Protein AF-A0A812YR64-F1 (afdb_monomer_lite)

Secondary structure (DSSP, 8-state):
--SS----HHHHHHHHHHHHHHHHHHHHHHHHHHHHHHHHHHHTS----TTS-GGGS--HHHHHHHHHHHHHHHHHHHHHHHHHHHHHHHHSPPSS-HHHHHHHHHHHHHHHHHHHHHHHHHHHHHHHHHHHHHHHHHHS------TT--------------PPPS---

Foldseek 3Di:
DPPPDPDDPVRVVVVVVVVVVVVVVVVVVVVVVVVVVVVVVVVPDDPDDPPDDPVPDPPVVVVVVVVVVVVVVVVVVVVVVVVVVVVCVVPDDPPDDPVRVVVVVVVVVVVVVVVVVVVVVVVVVVVVVVVVVVVVCVVPVPPPVDPPDDPPPPPPDDPPPPDDDPDDD

pLDDT: mean 82.26, std 15.68, range [46.53, 97.62]

Radius of gyration: 43.16 Å; chains: 1; bounding box: 74×70×120 Å

Structure (mmCIF, N/CA/C/O backbone):
data_AF-A0A812YR64-F1
#
_entry.id   AF-A0A812YR64-F1
#
loop_
_atom_site.group_PDB
_atom_site.id
_atom_site.type_symbol
_atom_site.label_atom_id
_atom_site.label_alt_id
_atom_site.label_comp_id
_atom_site.label_asym_id
_atom_site.label_entity_id
_atom_site.label_seq_id
_atom_site.pdbx_PDB_ins_code
_atom_site.Cartn_x
_atom_site.Cartn_y
_atom_site.Cartn_z
_atom_site.occupancy
_atom_site.B_iso_or_equiv
_atom_site.auth_seq_id
_atom_site.auth_comp_id
_atom_site.auth_asym_id
_atom_site.auth_atom_id
_atom_site.pdbx_PDB_model_num
ATOM 1 N N . VAL A 1 1 ? -0.004 36.787 20.130 1.00 47.69 1 VAL A N 1
ATOM 2 C CA . VAL A 1 1 ? 1.014 35.822 20.637 1.00 47.69 1 VAL A CA 1
ATOM 3 C C . VAL A 1 1 ? 1.458 34.806 19.556 1.00 47.69 1 VAL A C 1
ATOM 5 O O . VAL A 1 1 ? 1.882 33.709 19.869 1.00 47.69 1 VAL A O 1
ATOM 8 N N . LYS A 1 2 ? 1.458 35.155 18.257 1.00 50.97 2 LYS A N 1
ATOM 9 C CA . LYS A 1 2 ? 1.767 34.216 17.147 1.00 50.97 2 LYS A CA 1
ATOM 10 C C . LYS A 1 2 ? 3.161 34.406 16.510 1.00 50.97 2 LYS A C 1
ATOM 12 O O . LYS A 1 2 ? 3.338 34.104 15.342 1.00 50.97 2 LYS A O 1
ATOM 17 N N . ALA A 1 3 ? 4.142 34.931 17.245 1.00 58.34 3 ALA A N 1
ATOM 18 C CA . ALA A 1 3 ? 5.446 35.308 16.670 1.00 58.34 3 ALA A CA 1
ATOM 19 C C . ALA A 1 3 ? 6.667 34.656 17.353 1.00 58.34 3 ALA A C 1
ATOM 21 O O . ALA A 1 3 ? 7.788 35.103 17.147 1.00 58.34 3 ALA A O 1
ATOM 22 N N . ARG A 1 4 ? 6.475 33.630 18.200 1.00 59.09 4 ARG A N 1
ATOM 23 C CA . ARG A 1 4 ? 7.574 32.990 18.961 1.00 59.09 4 ARG A CA 1
ATOM 24 C C . ARG A 1 4 ? 7.611 31.458 18.903 1.00 59.09 4 ARG A C 1
ATOM 26 O O . ARG A 1 4 ? 8.452 30.859 19.561 1.00 59.09 4 ARG A O 1
ATOM 33 N N . ALA A 1 5 ? 6.724 30.819 18.144 1.00 69.56 5 ALA A N 1
ATOM 34 C CA . ALA A 1 5 ? 6.777 29.376 17.937 1.00 69.56 5 ALA A CA 1
ATOM 35 C C . ALA A 1 5 ? 7.485 29.116 16.603 1.00 69.56 5 ALA A C 1
ATOM 37 O O . ALA A 1 5 ? 7.005 29.561 15.564 1.00 69.56 5 ALA A O 1
ATOM 38 N N . GLY A 1 6 ? 8.655 28.474 16.648 1.00 75.81 6 GLY A N 1
ATOM 39 C CA . GLY A 1 6 ? 9.365 28.020 15.450 1.00 75.81 6 GLY A CA 1
ATOM 40 C C . GLY A 1 6 ? 8.561 26.981 14.651 1.00 75.81 6 GLY A C 1
ATOM 41 O O . GLY A 1 6 ? 7.447 26.632 15.049 1.00 75.81 6 GLY A O 1
ATOM 42 N N . PRO A 1 7 ? 9.117 26.463 13.543 1.00 83.94 7 PRO A N 1
ATOM 43 C CA . PRO A 1 7 ? 8.394 25.559 12.655 1.00 83.94 7 PRO A CA 1
ATOM 44 C C . PRO A 1 7 ? 7.895 24.328 13.408 1.00 83.94 7 PRO A C 1
ATOM 46 O O . PRO A 1 7 ? 8.623 23.762 14.235 1.00 83.94 7 PRO A O 1
ATOM 49 N N . SER A 1 8 ? 6.662 23.913 13.124 1.00 87.88 8 SER A N 1
ATOM 50 C CA . SER A 1 8 ? 6.050 22.739 13.751 1.00 87.88 8 SER A CA 1
ATOM 51 C C . SER A 1 8 ? 6.817 21.457 13.396 1.00 87.88 8 SER A C 1
ATOM 53 O O . SER A 1 8 ? 7.603 21.421 12.448 1.00 87.88 8 SER A O 1
ATOM 55 N N . PHE A 1 9 ? 6.624 20.378 14.163 1.00 87.38 9 PHE A N 1
ATOM 56 C CA . PHE A 1 9 ? 7.256 19.089 13.847 1.00 87.38 9 PHE A CA 1
ATOM 57 C C . PHE A 1 9 ? 6.935 18.645 12.414 1.00 87.38 9 PHE A C 1
ATOM 59 O O . PHE A 1 9 ? 7.845 18.264 11.681 1.00 87.38 9 PHE A O 1
ATOM 66 N N . GLN A 1 10 ? 5.674 18.792 12.004 1.00 90.38 10 GLN A N 1
ATOM 67 C CA . GLN A 1 10 ? 5.225 18.431 10.665 1.00 90.38 10 GLN A CA 1
ATOM 68 C C . GLN A 1 10 ? 5.924 19.264 9.586 1.00 90.38 10 GLN A C 1
ATOM 70 O O . GLN A 1 10 ? 6.452 18.707 8.632 1.00 90.38 10 GLN A O 1
ATOM 75 N N . GLU A 1 11 ? 6.042 20.580 9.782 1.00 89.06 11 GLU A N 1
ATOM 76 C CA . GLU A 1 11 ? 6.743 21.464 8.841 1.00 89.06 11 GLU A CA 1
ATOM 77 C C . GLU A 1 11 ? 8.230 21.110 8.699 1.00 89.06 11 GLU A C 1
ATOM 79 O O . GLU A 1 11 ? 8.785 21.179 7.601 1.00 89.06 11 GLU A O 1
ATOM 84 N N . ARG A 1 12 ? 8.886 20.693 9.791 1.00 89.50 12 ARG A N 1
ATOM 85 C CA . ARG A 1 12 ? 10.284 20.236 9.746 1.00 89.50 12 ARG A CA 1
ATOM 86 C C . ARG A 1 12 ? 10.427 18.911 9.002 1.00 89.50 12 ARG A C 1
ATOM 88 O O . ARG A 1 12 ? 11.375 18.755 8.234 1.00 89.50 12 ARG A O 1
ATOM 95 N N . VAL A 1 13 ? 9.496 17.980 9.209 1.00 93.31 13 VAL A N 1
ATOM 96 C CA . VAL A 1 13 ? 9.459 16.702 8.484 1.00 93.31 13 VAL A CA 1
ATOM 97 C C . VAL A 1 13 ? 9.221 16.945 6.995 1.00 93.31 13 VAL A C 1
ATOM 99 O O . VAL A 1 13 ? 9.979 16.438 6.173 1.00 93.31 13 VAL A O 1
ATOM 102 N N . ASP A 1 14 ? 8.256 17.788 6.635 1.00 93.06 14 ASP A N 1
ATOM 103 C CA . ASP A 1 14 ? 7.943 18.102 5.239 1.00 93.06 14 ASP A CA 1
ATOM 104 C C . ASP A 1 14 ? 9.113 18.798 4.532 1.00 93.06 14 ASP A C 1
ATOM 106 O O . ASP A 1 14 ? 9.425 18.490 3.379 1.00 93.06 14 ASP A O 1
ATOM 110 N N . ALA A 1 15 ? 9.806 19.712 5.217 1.00 91.88 15 ALA A N 1
ATOM 111 C CA . ALA A 1 15 ? 11.013 20.347 4.692 1.00 91.88 15 ALA A CA 1
ATOM 112 C C . ALA A 1 15 ? 12.150 19.331 4.475 1.00 91.88 15 ALA A C 1
ATOM 114 O O . ALA A 1 15 ? 12.813 19.361 3.433 1.00 91.88 15 ALA A O 1
ATOM 115 N N . ALA A 1 16 ? 12.349 18.402 5.415 1.00 91.19 16 ALA A N 1
ATOM 116 C CA . ALA A 1 16 ? 13.342 17.338 5.285 1.00 91.19 16 ALA A CA 1
ATOM 117 C C . ALA A 1 16 ? 13.011 16.386 4.122 1.00 91.19 16 ALA A C 1
ATOM 119 O O . ALA A 1 16 ? 13.885 16.094 3.303 1.00 91.19 16 ALA A O 1
ATOM 120 N N . LEU A 1 17 ? 11.748 15.969 3.992 1.00 94.56 17 LEU A N 1
ATOM 121 C CA . LEU A 1 17 ? 11.274 15.123 2.894 1.00 94.56 17 LEU A CA 1
ATOM 122 C C . LEU A 1 17 ? 11.457 15.803 1.537 1.00 94.56 17 LEU A C 1
ATOM 124 O O . LEU A 1 17 ? 11.963 15.179 0.608 1.00 94.56 17 LEU A O 1
ATOM 128 N N . LYS A 1 18 ? 11.135 17.097 1.419 1.00 93.88 18 LYS A N 1
ATOM 129 C CA . LYS A 1 18 ? 11.393 17.870 0.192 1.00 93.88 18 LYS A CA 1
ATOM 130 C C . LYS A 1 18 ? 12.876 17.879 -0.174 1.00 93.88 18 LYS A C 1
ATOM 132 O O . LYS A 1 18 ? 13.214 17.681 -1.339 1.00 93.88 18 LYS A O 1
ATOM 137 N N . GLY A 1 19 ? 13.760 18.058 0.809 1.00 92.94 19 GLY A N 1
ATOM 138 C CA . GLY A 1 19 ? 15.207 18.014 0.595 1.00 92.94 19 GLY A CA 1
ATOM 139 C C . GLY A 1 19 ? 15.706 16.641 0.130 1.00 92.94 19 GLY A C 1
ATOM 140 O O . GLY A 1 19 ? 16.530 16.562 -0.780 1.00 92.94 19 GLY A O 1
ATOM 141 N N . ILE A 1 20 ? 15.191 15.558 0.715 1.00 93.75 20 ILE A N 1
ATOM 142 C CA . ILE A 1 20 ? 15.529 14.181 0.320 1.00 93.75 20 ILE A CA 1
ATOM 143 C C . ILE A 1 20 ? 15.006 13.881 -1.089 1.00 93.75 20 ILE A C 1
ATOM 145 O O . ILE A 1 20 ? 15.753 13.372 -1.925 1.00 93.75 20 ILE A O 1
ATOM 149 N N . ASN A 1 21 ? 13.763 14.256 -1.389 1.00 94.44 21 ASN A N 1
ATOM 150 C CA . ASN A 1 21 ? 13.155 14.061 -2.706 1.00 94.44 21 ASN A CA 1
ATOM 151 C C . ASN A 1 21 ? 13.909 14.836 -3.798 1.00 94.44 21 ASN A C 1
ATOM 153 O O . ASN A 1 21 ? 14.165 14.311 -4.875 1.00 94.44 21 ASN A O 1
ATOM 157 N N . ALA A 1 22 ? 14.345 16.065 -3.515 1.00 95.12 22 ALA A N 1
ATOM 158 C CA . ALA A 1 22 ? 15.146 16.837 -4.463 1.00 95.12 22 ALA A CA 1
ATOM 159 C C . ALA A 1 22 ? 16.505 16.173 -4.749 1.00 95.12 22 ALA A C 1
ATOM 161 O O . ALA A 1 22 ? 16.910 16.062 -5.907 1.00 95.12 22 ALA A O 1
ATOM 162 N N . LYS A 1 23 ? 17.196 15.687 -3.707 1.00 95.00 23 LYS A N 1
ATOM 163 C CA . LYS A 1 23 ? 18.484 14.988 -3.852 1.00 95.00 23 LYS A CA 1
ATOM 164 C C . LYS A 1 23 ? 18.345 13.673 -4.616 1.00 95.00 23 LYS A C 1
ATOM 166 O O . LYS A 1 23 ? 19.164 13.385 -5.483 1.00 95.00 23 LYS A O 1
ATOM 171 N N . THR A 1 24 ? 17.311 12.893 -4.310 1.00 94.69 24 THR A N 1
ATOM 172 C CA . THR A 1 24 ? 17.039 11.622 -4.997 1.00 94.69 24 THR A CA 1
ATOM 173 C C . THR A 1 24 ? 16.706 11.852 -6.466 1.00 94.69 24 THR A C 1
ATOM 175 O O . THR A 1 24 ? 17.325 11.222 -7.316 1.00 94.69 24 THR A O 1
ATOM 178 N N . HIS A 1 25 ? 15.851 12.823 -6.796 1.00 95.50 25 HIS A N 1
ATOM 179 C CA . HIS A 1 25 ? 15.563 13.167 -8.191 1.00 95.50 25 HIS A CA 1
ATOM 180 C C . HIS A 1 25 ? 16.790 13.660 -8.966 1.00 95.50 25 HIS A C 1
ATOM 182 O O . HIS A 1 25 ? 16.974 13.281 -10.124 1.00 95.50 25 HIS A O 1
ATOM 188 N N . ALA A 1 26 ? 17.643 14.483 -8.348 1.00 94.94 26 ALA A N 1
ATOM 189 C CA . ALA A 1 26 ? 18.886 14.924 -8.977 1.00 94.94 26 ALA A CA 1
ATOM 190 C C . ALA A 1 26 ? 19.790 13.724 -9.306 1.00 94.94 26 ALA A C 1
ATOM 192 O O . ALA A 1 26 ? 20.204 13.564 -10.456 1.00 94.94 26 ALA A O 1
ATOM 193 N N . LEU A 1 27 ? 19.993 12.829 -8.336 1.00 96.06 27 LEU A N 1
ATOM 194 C CA . LEU A 1 27 ? 20.799 11.618 -8.494 1.00 96.06 27 LEU A CA 1
ATOM 195 C C . LEU A 1 27 ? 20.216 10.664 -9.548 1.00 96.06 27 LEU A C 1
ATOM 197 O O . LEU A 1 27 ? 20.948 10.174 -10.407 1.00 96.06 27 LEU A O 1
ATOM 201 N N . GLU A 1 28 ? 18.900 10.447 -9.555 1.00 95.12 28 GLU A N 1
ATOM 202 C CA . GLU A 1 28 ? 18.228 9.661 -10.596 1.00 95.12 28 GLU A CA 1
ATOM 203 C C . GLU A 1 28 ? 18.458 10.256 -11.991 1.00 95.12 28 GLU A C 1
ATOM 205 O O . GLU A 1 28 ? 18.680 9.522 -12.956 1.00 95.12 28 GLU A O 1
ATOM 210 N N . SER A 1 29 ? 18.420 11.586 -12.118 1.00 95.81 29 SER A N 1
ATOM 211 C CA . SER A 1 29 ? 18.640 12.260 -13.399 1.00 95.81 29 SER A CA 1
ATOM 212 C C . SER A 1 29 ? 20.071 12.074 -13.914 1.00 95.81 29 SER A C 1
ATOM 214 O O . SER A 1 29 ? 20.271 11.828 -15.106 1.00 95.81 29 SER A O 1
ATOM 216 N N . GLU A 1 30 ? 21.064 12.123 -13.024 1.00 95.88 30 GLU A N 1
ATOM 217 C CA . GLU A 1 30 ? 22.471 11.883 -13.352 1.00 95.88 30 GLU A CA 1
ATOM 218 C C . GLU A 1 30 ? 22.703 10.428 -13.757 1.00 95.88 30 GLU A C 1
ATOM 220 O O . GLU A 1 30 ? 23.311 10.162 -14.796 1.00 95.88 30 GLU A O 1
ATOM 225 N N . GLN A 1 31 ? 22.142 9.482 -13.000 1.00 95.62 31 GLN A N 1
ATOM 226 C CA . GLN A 1 31 ? 22.212 8.059 -13.326 1.00 95.62 31 GLN A CA 1
ATOM 227 C C . GLN A 1 31 ? 21.567 7.756 -14.680 1.00 95.62 31 GLN A C 1
ATOM 229 O O . GLN A 1 31 ? 22.137 7.015 -15.481 1.00 95.62 31 GLN A O 1
ATOM 234 N N . ARG A 1 32 ? 20.416 8.367 -14.989 1.00 95.56 32 ARG A N 1
ATOM 235 C CA . ARG A 1 32 ? 19.771 8.223 -16.303 1.00 95.56 32 ARG A CA 1
ATOM 236 C C . ARG A 1 32 ? 20.656 8.735 -17.435 1.00 95.56 32 ARG A C 1
ATOM 238 O O . ARG A 1 32 ? 20.783 8.043 -18.443 1.00 95.56 32 ARG A O 1
ATOM 245 N N . LYS A 1 33 ? 21.295 9.897 -17.270 1.00 96.25 33 LYS A N 1
ATOM 246 C CA . LYS A 1 33 ? 22.239 10.439 -18.264 1.00 96.25 33 LYS A CA 1
ATOM 247 C C . LYS A 1 33 ? 23.445 9.517 -18.454 1.00 96.25 33 LYS A C 1
ATOM 249 O O . LYS A 1 33 ? 23.815 9.229 -19.590 1.00 96.25 33 LYS A O 1
ATOM 254 N N . ALA A 1 34 ? 24.021 9.005 -17.365 1.00 95.31 34 ALA A N 1
ATOM 255 C CA . ALA A 1 34 ? 25.143 8.068 -17.422 1.00 95.31 34 ALA A CA 1
ATOM 256 C C . ALA A 1 34 ? 24.768 6.762 -18.146 1.00 95.31 34 ALA A C 1
ATOM 258 O O . ALA A 1 34 ? 25.523 6.281 -18.992 1.00 95.31 34 ALA A O 1
ATOM 259 N N . LEU A 1 35 ? 23.576 6.221 -17.870 1.00 93.44 35 LEU A N 1
ATOM 260 C CA . LEU A 1 35 ? 23.046 5.044 -18.561 1.00 93.44 35 LEU A CA 1
ATOM 261 C C . LEU A 1 35 ? 22.820 5.311 -20.052 1.00 93.44 35 LEU A C 1
ATOM 263 O O . LEU A 1 35 ? 23.209 4.486 -20.877 1.00 93.44 35 LEU A O 1
ATOM 267 N N . GLN A 1 36 ? 22.243 6.459 -20.416 1.00 94.12 36 GLN A N 1
ATOM 268 C CA . GLN A 1 36 ? 22.054 6.841 -21.820 1.00 94.12 36 GLN A CA 1
ATOM 269 C C . GLN A 1 36 ? 23.390 6.934 -22.562 1.00 94.12 36 GLN A C 1
ATOM 271 O O . GLN A 1 36 ? 23.553 6.292 -23.599 1.00 94.12 36 GLN A O 1
ATOM 276 N N . ALA A 1 37 ? 24.376 7.626 -21.987 1.00 92.94 37 ALA A N 1
ATOM 277 C CA . ALA A 1 37 ? 25.709 7.740 -22.572 1.00 92.94 37 ALA A CA 1
ATOM 278 C C . ALA A 1 37 ? 26.394 6.369 -22.736 1.00 92.94 37 ALA A C 1
ATOM 280 O O . ALA A 1 37 ? 27.027 6.098 -23.759 1.00 92.94 37 ALA A O 1
ATOM 281 N N . ALA A 1 38 ? 26.242 5.467 -21.759 1.00 91.25 38 ALA A N 1
ATOM 282 C CA . ALA A 1 38 ? 26.763 4.104 -21.852 1.00 91.25 38 ALA A CA 1
ATOM 283 C C . ALA A 1 38 ? 26.078 3.292 -22.966 1.00 91.25 38 ALA A C 1
ATOM 285 O O . ALA A 1 38 ? 26.752 2.563 -23.699 1.00 91.25 38 ALA A O 1
ATOM 286 N N . VAL A 1 39 ? 24.760 3.440 -23.133 1.00 88.81 39 VAL A N 1
ATOM 287 C CA . VAL A 1 39 ? 23.996 2.793 -24.211 1.00 88.81 39 VAL A CA 1
ATOM 288 C C . VAL A 1 39 ? 24.426 3.316 -25.579 1.00 88.81 39 VAL A C 1
ATOM 290 O O . VAL A 1 39 ? 24.664 2.516 -26.482 1.00 88.81 39 VAL A O 1
ATOM 293 N N . GLU A 1 40 ? 24.571 4.630 -25.746 1.00 90.12 40 GLU A N 1
ATOM 294 C CA . GLU A 1 40 ? 25.025 5.247 -26.998 1.00 90.12 40 GLU A CA 1
ATOM 295 C C . GLU A 1 40 ? 26.442 4.803 -27.367 1.00 90.12 40 GLU A C 1
ATOM 297 O O . GLU A 1 40 ? 26.681 4.358 -28.492 1.00 90.12 40 GLU A O 1
ATOM 302 N N . LYS A 1 41 ? 27.362 4.811 -26.394 1.00 90.25 41 LYS A N 1
ATOM 303 C CA . LYS A 1 41 ? 28.727 4.295 -26.564 1.00 90.25 41 LYS A CA 1
ATOM 304 C C . LYS A 1 41 ? 28.749 2.800 -26.888 1.00 90.25 41 LYS A C 1
ATOM 306 O O . LYS A 1 41 ? 29.619 2.341 -27.619 1.00 90.25 41 LYS A O 1
ATOM 311 N N . GLY A 1 42 ? 27.818 2.021 -26.339 1.00 84.81 42 GLY A N 1
ATOM 312 C CA . GLY A 1 42 ? 27.654 0.609 -26.677 1.00 84.81 42 GLY A CA 1
ATOM 313 C C . GLY A 1 42 ? 27.155 0.405 -28.109 1.00 84.81 42 GLY A C 1
ATOM 314 O O . GLY A 1 42 ? 27.664 -0.463 -28.811 1.00 84.81 42 GLY A O 1
ATOM 315 N N . ARG A 1 43 ? 26.199 1.228 -28.556 1.00 81.44 43 ARG A N 1
ATOM 316 C CA . ARG A 1 43 ? 25.603 1.167 -29.902 1.00 81.44 43 ARG A CA 1
ATOM 317 C C . ARG A 1 43 ? 26.553 1.599 -31.013 1.00 81.44 43 ARG A C 1
ATOM 319 O O . ARG A 1 43 ? 26.433 1.090 -32.120 1.00 81.44 43 ARG A O 1
ATOM 326 N N . SER A 1 44 ? 27.475 2.521 -30.740 1.00 81.69 44 SER A N 1
ATOM 327 C CA . SER A 1 44 ? 28.459 2.970 -31.733 1.00 81.69 44 SER A CA 1
ATOM 328 C C . SER A 1 44 ? 29.562 1.942 -32.007 1.00 81.69 44 SER A C 1
ATOM 330 O O . SER A 1 44 ? 30.287 2.070 -32.993 1.00 81.69 44 SER A O 1
ATOM 332 N N . ARG A 1 45 ? 29.702 0.908 -31.165 1.00 79.50 45 ARG A N 1
ATOM 333 C CA . ARG A 1 45 ? 30.682 -0.161 -31.379 1.00 79.50 45 ARG A CA 1
ATOM 334 C C . ARG A 1 45 ? 30.155 -1.156 -32.416 1.00 79.50 45 ARG A C 1
ATOM 336 O O . ARG A 1 45 ? 29.031 -1.637 -32.267 1.00 79.50 45 ARG A O 1
ATOM 343 N N . PRO A 1 46 ? 30.962 -1.535 -33.422 1.00 72.06 46 PRO A N 1
ATOM 344 C CA . PRO A 1 46 ? 30.569 -2.575 -34.362 1.00 72.06 46 PRO A CA 1
ATOM 345 C C . PRO A 1 46 ? 30.365 -3.895 -33.608 1.00 72.06 46 PRO A C 1
ATOM 347 O O . PRO A 1 46 ? 31.260 -4.376 -32.913 1.00 72.06 46 PRO A O 1
ATOM 350 N N . THR A 1 47 ? 29.174 -4.479 -33.733 1.00 66.88 47 THR A N 1
ATOM 351 C CA . THR A 1 47 ? 28.796 -5.751 -33.093 1.00 66.88 47 THR A CA 1
ATOM 352 C C . THR A 1 47 ? 29.172 -6.982 -33.923 1.00 66.88 47 THR A C 1
ATOM 354 O O . THR A 1 47 ? 28.956 -8.112 -33.481 1.00 66.88 47 THR A O 1
ATOM 357 N N . SER A 1 48 ? 29.751 -6.791 -35.112 1.00 65.44 48 SER A N 1
ATOM 358 C CA . SER A 1 48 ? 30.237 -7.864 -35.980 1.00 65.44 48 SER A CA 1
ATOM 359 C C . SER A 1 48 ? 31.647 -8.305 -35.580 1.00 65.44 48 SER A C 1
ATOM 361 O O . SER A 1 48 ? 32.585 -7.508 -35.608 1.00 65.44 48 SER A O 1
ATOM 363 N N . ALA A 1 49 ? 31.819 -9.588 -35.260 1.00 63.88 49 ALA A N 1
ATOM 364 C CA . ALA A 1 49 ? 33.143 -10.185 -35.117 1.00 63.88 49 ALA A CA 1
ATOM 365 C C . ALA A 1 49 ? 33.785 -10.369 -36.512 1.00 63.88 49 ALA A C 1
ATOM 367 O O . ALA A 1 49 ? 33.126 -10.955 -37.373 1.00 63.88 49 ALA A O 1
ATOM 368 N N . PRO A 1 50 ? 35.055 -9.973 -36.738 1.00 68.31 50 PRO A N 1
ATOM 369 C CA . PRO A 1 50 ? 35.713 -10.072 -38.052 1.00 68.31 50 PRO A CA 1
ATOM 370 C C . PRO A 1 50 ? 35.765 -11.495 -38.632 1.00 68.31 50 PRO A C 1
ATOM 372 O O . PRO A 1 50 ? 35.919 -11.679 -39.832 1.00 68.31 50 PRO A O 1
ATOM 375 N N . VAL A 1 51 ? 35.651 -12.507 -37.768 1.00 66.19 51 VAL A N 1
ATOM 376 C CA . VAL A 1 51 ? 35.854 -13.927 -38.089 1.00 66.19 51 VAL A CA 1
ATOM 377 C C . VAL A 1 51 ? 34.561 -14.629 -38.539 1.00 66.19 51 VAL A C 1
ATOM 379 O O . VAL A 1 51 ? 34.623 -15.701 -39.137 1.00 66.19 51 VAL A O 1
ATOM 382 N N . ARG A 1 52 ? 33.369 -14.063 -38.281 1.00 65.00 52 ARG A N 1
ATOM 383 C CA . ARG A 1 52 ? 32.094 -14.700 -38.661 1.00 65.00 52 ARG A CA 1
ATOM 384 C C . ARG A 1 52 ? 31.516 -14.083 -39.938 1.00 65.00 52 ARG A C 1
ATOM 386 O O . ARG A 1 52 ? 31.282 -12.878 -39.963 1.00 65.00 52 ARG A O 1
ATOM 393 N N . PRO A 1 53 ? 31.182 -14.888 -40.965 1.00 68.81 53 PRO A N 1
ATOM 394 C CA . PRO A 1 53 ? 30.473 -14.383 -42.134 1.00 68.81 53 PRO A CA 1
ATOM 395 C C . PRO A 1 53 ? 29.064 -13.925 -41.735 1.00 68.81 53 PRO A C 1
ATOM 397 O O . PRO A 1 53 ? 28.386 -14.591 -40.948 1.00 68.81 53 PRO A O 1
ATOM 400 N N . ASN A 1 54 ? 28.601 -12.812 -42.314 1.00 66.19 54 ASN A N 1
ATOM 401 C CA . ASN A 1 54 ? 27.359 -12.127 -41.925 1.00 66.19 54 ASN A CA 1
ATOM 402 C C . ASN A 1 54 ? 26.111 -13.039 -41.915 1.00 66.19 54 ASN A C 1
ATOM 404 O O . ASN A 1 54 ? 25.220 -12.844 -41.091 1.00 66.19 54 ASN A O 1
ATOM 408 N N . ARG A 1 55 ? 26.080 -14.094 -42.749 1.00 68.56 55 ARG A N 1
ATOM 409 C CA . ARG A 1 55 ? 24.978 -15.080 -42.805 1.00 68.56 55 ARG A CA 1
ATOM 410 C C . ARG A 1 55 ? 24.796 -15.903 -41.523 1.00 68.56 55 ARG A C 1
ATOM 412 O O . ARG A 1 55 ? 23.729 -16.458 -41.306 1.00 68.56 55 ARG A O 1
ATOM 419 N N . LEU A 1 56 ? 25.854 -16.046 -40.721 1.00 68.69 56 LEU A N 1
ATOM 420 C CA . LEU A 1 56 ? 25.866 -16.815 -39.468 1.00 68.69 56 LEU A CA 1
ATOM 421 C C . LEU A 1 56 ? 25.716 -15.909 -38.236 1.00 68.69 56 LEU A C 1
ATOM 423 O O . LEU A 1 56 ? 25.815 -16.383 -37.099 1.00 68.69 56 LEU A O 1
ATOM 427 N N . SER A 1 57 ? 25.536 -14.599 -38.438 1.00 69.81 57 SER A N 1
ATOM 428 C CA . SER A 1 57 ? 25.308 -13.667 -37.339 1.00 69.81 57 SER A CA 1
ATOM 429 C C . SER A 1 57 ? 23.827 -13.709 -36.926 1.00 69.81 57 SER A C 1
ATOM 431 O O . SER A 1 57 ? 22.950 -13.631 -37.787 1.00 69.81 57 SER A O 1
ATOM 433 N N . PRO A 1 58 ? 23.511 -13.878 -35.628 1.00 75.12 58 PRO A N 1
ATOM 434 C CA . PRO A 1 58 ? 22.133 -13.802 -35.158 1.00 75.12 58 PRO A CA 1
ATOM 435 C C . PRO A 1 58 ? 21.535 -12.430 -35.473 1.00 75.12 58 PRO A C 1
ATOM 437 O O . PRO A 1 58 ? 22.198 -11.412 -35.269 1.00 75.12 58 PRO A O 1
ATOM 440 N N . ASN A 1 59 ? 20.271 -12.385 -35.903 1.00 83.38 59 ASN A N 1
ATOM 441 C CA . ASN A 1 59 ? 19.569 -11.123 -36.124 1.00 83.38 59 ASN A CA 1
ATOM 442 C C . ASN A 1 59 ? 19.278 -10.436 -34.776 1.00 83.38 59 ASN A C 1
ATOM 444 O O . ASN A 1 59 ? 18.242 -10.651 -34.144 1.00 83.38 59 ASN A O 1
ATOM 448 N N . GLN A 1 60 ? 20.224 -9.613 -34.322 1.00 79.81 60 GLN A N 1
ATOM 449 C CA . GLN A 1 60 ? 20.163 -8.911 -33.038 1.00 79.81 60 GLN A CA 1
ATOM 450 C C . GLN A 1 60 ? 18.950 -7.982 -32.936 1.00 79.81 60 GLN A C 1
ATOM 452 O O . GLN A 1 60 ? 18.384 -7.845 -31.854 1.00 79.81 60 GLN A O 1
ATOM 457 N N . GLN A 1 61 ? 18.518 -7.383 -34.050 1.00 82.94 61 GLN A N 1
ATOM 458 C CA . GLN A 1 61 ? 17.345 -6.511 -34.072 1.00 82.94 61 GLN A CA 1
ATOM 459 C C . GLN A 1 61 ? 16.059 -7.297 -33.810 1.00 82.94 61 GLN A C 1
ATOM 461 O O . GLN A 1 61 ? 15.265 -6.877 -32.974 1.00 82.94 61 GLN A O 1
ATOM 466 N N . ALA A 1 62 ? 15.886 -8.461 -34.444 1.00 86.06 62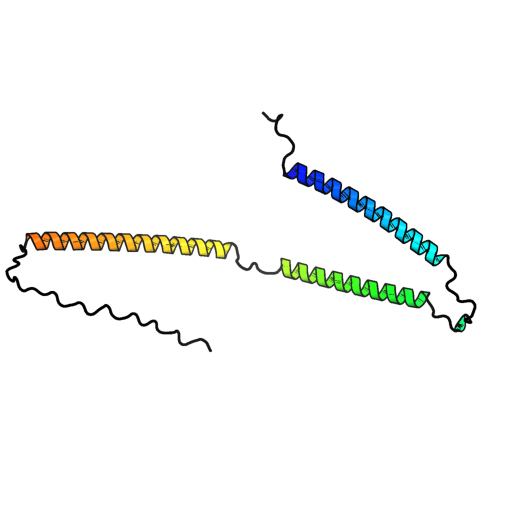 ALA A N 1
ATOM 467 C CA . ALA A 1 62 ? 14.735 -9.329 -34.190 1.00 86.06 62 ALA A CA 1
ATOM 468 C C . ALA A 1 62 ? 14.685 -9.784 -32.720 1.00 86.06 62 ALA A C 1
ATOM 470 O O . ALA A 1 62 ? 13.661 -9.637 -32.058 1.00 86.06 62 ALA A O 1
ATOM 471 N N . MET A 1 63 ? 15.823 -10.213 -32.161 1.00 86.62 63 MET A N 1
ATOM 472 C CA . MET A 1 63 ? 15.896 -10.597 -30.745 1.00 86.62 63 MET A CA 1
ATOM 473 C C . MET A 1 63 ? 15.580 -9.437 -29.788 1.00 86.62 63 MET A C 1
ATOM 475 O O . MET A 1 63 ? 14.998 -9.654 -28.725 1.00 86.62 63 MET A O 1
ATOM 479 N N . LEU A 1 64 ? 15.984 -8.207 -30.125 1.00 87.88 64 LEU A N 1
ATOM 480 C CA . LEU A 1 64 ? 15.649 -7.021 -29.333 1.00 87.88 64 LEU A CA 1
ATOM 481 C C . LEU A 1 64 ? 14.147 -6.732 -29.370 1.00 87.88 64 LEU A C 1
ATOM 483 O O . LEU A 1 64 ? 13.573 -6.451 -28.320 1.00 87.88 64 LEU A O 1
ATOM 487 N N . GLN A 1 65 ? 13.508 -6.844 -30.536 1.00 92.19 65 GLN A N 1
ATOM 488 C CA . GLN A 1 65 ? 12.058 -6.666 -30.667 1.00 92.19 65 GLN A CA 1
ATOM 489 C C . GLN A 1 65 ? 11.288 -7.705 -29.844 1.00 92.19 65 GLN A C 1
ATOM 491 O O . GLN A 1 65 ? 10.386 -7.337 -29.091 1.00 92.19 65 GLN A O 1
ATOM 496 N N . ASP A 1 66 ? 11.704 -8.972 -29.886 1.00 93.50 66 ASP A N 1
ATOM 497 C CA . ASP A 1 66 ? 11.093 -10.033 -29.078 1.00 93.50 66 ASP A CA 1
ATOM 498 C C . ASP A 1 66 ? 11.235 -9.774 -27.574 1.00 93.50 66 ASP A C 1
ATOM 500 O O . ASP A 1 66 ? 10.295 -9.989 -26.806 1.00 93.50 66 ASP A O 1
ATOM 504 N N . ARG A 1 67 ? 12.396 -9.275 -27.130 1.00 93.00 67 ARG A N 1
ATOM 505 C CA . ARG A 1 67 ? 12.606 -8.894 -25.723 1.00 93.00 67 ARG A CA 1
ATOM 506 C C . ARG A 1 67 ? 11.721 -7.723 -25.312 1.00 93.00 67 ARG A C 1
ATOM 508 O O . ARG A 1 67 ? 11.126 -7.778 -24.242 1.00 93.00 67 ARG A O 1
ATOM 515 N N . ILE A 1 68 ? 11.611 -6.692 -26.152 1.00 94.12 68 ILE A N 1
ATOM 516 C CA . ILE A 1 68 ? 10.740 -5.537 -25.893 1.00 94.12 68 ILE A CA 1
ATOM 517 C C . ILE A 1 68 ? 9.281 -5.988 -25.798 1.00 94.12 68 ILE A C 1
ATOM 519 O O . ILE A 1 68 ? 8.565 -5.543 -24.904 1.00 94.12 68 ILE A O 1
ATOM 523 N N . LYS A 1 69 ? 8.844 -6.889 -26.685 1.00 96.12 69 LYS A N 1
ATOM 524 C CA . LYS A 1 69 ? 7.490 -7.446 -26.660 1.00 96.12 69 LYS A CA 1
ATOM 525 C C . LYS A 1 69 ? 7.218 -8.202 -25.357 1.00 96.12 69 LYS A C 1
ATOM 527 O O . LYS A 1 69 ? 6.259 -7.873 -24.669 1.00 96.12 69 LYS A O 1
ATOM 532 N N . LYS A 1 70 ? 8.108 -9.121 -24.964 1.00 96.12 70 LYS A N 1
ATOM 533 C CA . LYS A 1 70 ? 7.992 -9.866 -23.696 1.00 96.12 70 LYS A CA 1
ATOM 534 C C . LYS A 1 70 ? 7.977 -8.952 -22.473 1.00 96.12 70 LYS A C 1
ATOM 536 O O . LYS A 1 70 ? 7.199 -9.178 -21.554 1.00 96.12 70 LYS A O 1
ATOM 541 N N . MET A 1 71 ? 8.814 -7.914 -22.466 1.00 95.31 71 MET A N 1
ATOM 542 C CA . MET A 1 71 ? 8.834 -6.925 -21.386 1.00 95.31 71 MET A CA 1
ATOM 543 C C . MET A 1 71 ? 7.483 -6.207 -21.274 1.00 95.31 71 MET A C 1
ATOM 545 O O . MET A 1 71 ? 6.934 -6.115 -20.183 1.00 95.31 71 MET A O 1
ATOM 549 N N . LYS A 1 72 ? 6.906 -5.760 -22.398 1.00 96.25 72 LYS A N 1
ATOM 550 C CA . LYS A 1 72 ? 5.584 -5.114 -22.407 1.00 96.25 72 LYS A CA 1
ATOM 551 C C . LYS A 1 72 ? 4.477 -6.044 -21.915 1.00 96.25 72 LYS A C 1
ATOM 553 O O . LYS A 1 72 ? 3.657 -5.622 -21.111 1.00 96.25 72 LYS A O 1
ATOM 558 N N . GLU A 1 73 ? 4.480 -7.300 -22.355 1.00 97.12 73 GLU A N 1
ATOM 559 C CA . GLU A 1 73 ? 3.515 -8.311 -21.902 1.00 97.12 73 GLU A CA 1
ATOM 560 C C . GLU A 1 73 ? 3.595 -8.523 -20.380 1.00 97.12 73 GLU A C 1
ATOM 562 O O . GLU A 1 73 ? 2.570 -8.580 -19.700 1.00 97.12 73 GLU A O 1
ATOM 567 N N . GLN A 1 74 ? 4.809 -8.583 -19.825 1.00 96.19 74 GLN A N 1
ATOM 568 C CA . GLN A 1 74 ? 5.027 -8.698 -18.380 1.00 96.19 74 GLN A CA 1
ATOM 569 C C . GLN A 1 74 ? 4.580 -7.443 -17.622 1.00 96.19 74 GLN A C 1
ATOM 571 O O . GLN A 1 74 ? 3.918 -7.560 -16.590 1.00 96.19 74 GLN A O 1
ATOM 576 N N . ASP A 1 75 ? 4.883 -6.252 -18.142 1.00 96.62 75 ASP A N 1
ATOM 577 C CA . ASP A 1 75 ? 4.455 -4.983 -17.548 1.00 96.62 75 ASP A CA 1
ATOM 578 C C . ASP A 1 75 ? 2.925 -4.857 -17.520 1.00 96.62 75 ASP A C 1
ATOM 580 O O . ASP A 1 75 ? 2.347 -4.393 -16.534 1.00 96.62 75 ASP A O 1
ATOM 584 N N . GLU A 1 76 ? 2.248 -5.268 -18.592 1.00 97.44 76 GLU A N 1
ATOM 585 C CA . GLU A 1 76 ? 0.786 -5.281 -18.675 1.00 97.44 76 GLU A CA 1
ATOM 586 C C . GLU A 1 76 ? 0.174 -6.286 -17.696 1.00 97.44 76 GLU A C 1
ATOM 588 O O . GLU A 1 76 ? -0.764 -5.942 -16.968 1.00 97.44 76 GLU A O 1
ATOM 593 N N . ALA A 1 77 ? 0.739 -7.495 -17.608 1.00 97.00 77 ALA A N 1
ATOM 594 C CA . ALA A 1 77 ? 0.314 -8.503 -16.642 1.00 97.00 77 ALA A CA 1
ATOM 595 C C . ALA A 1 77 ? 0.473 -8.006 -15.196 1.00 97.00 77 ALA A C 1
ATOM 597 O O . ALA A 1 77 ? -0.454 -8.128 -14.391 1.00 97.00 77 ALA A O 1
ATOM 598 N N . TYR A 1 78 ? 1.606 -7.374 -14.882 1.00 96.75 78 TYR A N 1
ATOM 599 C CA . TYR A 1 78 ? 1.864 -6.791 -13.568 1.00 96.75 78 TYR A CA 1
ATOM 600 C C . TYR A 1 78 ? 0.873 -5.669 -13.234 1.00 96.75 78 TYR A C 1
ATOM 602 O O . TYR A 1 78 ? 0.275 -5.659 -12.154 1.00 96.75 78 TYR A O 1
ATOM 610 N N . LYS A 1 79 ? 0.634 -4.741 -14.170 1.00 97.12 79 LYS A N 1
ATOM 611 C CA . LYS A 1 79 ? -0.353 -3.662 -13.990 1.00 97.12 79 LYS A CA 1
ATOM 612 C C . LYS A 1 79 ? -1.746 -4.216 -13.711 1.00 97.12 79 LYS A C 1
ATOM 614 O O . LYS A 1 79 ? -2.422 -3.716 -12.812 1.00 97.12 79 LYS A O 1
ATOM 619 N N . LYS A 1 80 ? -2.155 -5.255 -14.444 1.00 97.62 80 LYS A N 1
ATOM 620 C CA . LYS A 1 80 ? -3.442 -5.924 -14.241 1.00 97.62 80 LYS A CA 1
ATOM 621 C C . LYS A 1 80 ? -3.529 -6.560 -12.853 1.00 97.62 80 LYS A C 1
ATOM 623 O O . LYS A 1 80 ? -4.477 -6.288 -12.127 1.00 97.62 80 LYS A O 1
ATOM 628 N N . GLN A 1 81 ? -2.506 -7.308 -12.440 1.00 96.81 81 GLN A N 1
ATOM 629 C CA . GLN A 1 81 ? -2.455 -7.926 -11.112 1.00 96.81 81 GLN A CA 1
ATOM 630 C C . GLN A 1 81 ? -2.548 -6.886 -9.984 1.00 96.81 81 GLN A C 1
ATOM 632 O O . GLN A 1 81 ? -3.281 -7.077 -9.013 1.00 96.81 81 GLN A O 1
ATOM 637 N N . MET A 1 82 ? -1.840 -5.763 -10.115 1.00 96.44 82 MET A N 1
ATOM 638 C CA . MET A 1 82 ? -1.890 -4.678 -9.134 1.00 96.44 82 MET A CA 1
ATOM 639 C C . MET A 1 82 ? -3.259 -3.993 -9.094 1.00 96.44 82 MET A C 1
ATOM 641 O O . MET A 1 82 ? -3.727 -3.636 -8.012 1.00 96.44 82 MET A O 1
ATOM 645 N N . ALA A 1 83 ? -3.908 -3.813 -10.247 1.00 96.50 83 ALA A N 1
ATOM 646 C CA . ALA A 1 83 ? -5.264 -3.278 -10.318 1.00 96.50 83 ALA A CA 1
ATOM 647 C C . ALA A 1 83 ? -6.268 -4.219 -9.635 1.00 96.50 83 ALA A C 1
ATOM 649 O O . ALA A 1 83 ? -7.047 -3.766 -8.797 1.00 96.50 83 ALA A O 1
ATOM 650 N N . ASP A 1 84 ? -6.186 -5.522 -9.908 1.00 96.50 84 ASP A N 1
ATOM 651 C CA . ASP A 1 84 ? -7.040 -6.538 -9.289 1.00 96.50 84 ASP A CA 1
ATOM 652 C C . ASP A 1 84 ? -6.832 -6.603 -7.771 1.00 96.50 84 ASP A C 1
ATOM 654 O O . ASP A 1 84 ? -7.794 -6.695 -7.009 1.00 96.50 84 ASP A O 1
ATOM 658 N N . MET A 1 85 ? -5.586 -6.504 -7.302 1.00 95.00 85 MET A N 1
ATOM 659 C CA . MET A 1 85 ? -5.277 -6.465 -5.871 1.00 95.00 85 MET A CA 1
ATOM 660 C C . MET A 1 85 ? -5.867 -5.224 -5.193 1.00 95.00 85 MET A C 1
ATOM 662 O O . MET A 1 85 ? -6.477 -5.342 -4.132 1.00 95.00 85 MET A O 1
ATOM 666 N N . ARG A 1 86 ? -5.731 -4.039 -5.805 1.00 95.50 86 ARG A N 1
ATOM 667 C CA . ARG A 1 86 ? -6.348 -2.808 -5.281 1.00 95.50 86 ARG A CA 1
ATOM 668 C C . ARG A 1 86 ? -7.865 -2.909 -5.263 1.00 95.50 86 ARG A C 1
ATOM 670 O O . ARG A 1 86 ? -8.477 -2.511 -4.281 1.00 95.50 86 ARG A O 1
ATOM 677 N N . LYS A 1 87 ? -8.460 -3.470 -6.318 1.00 95.56 87 LYS A N 1
ATOM 678 C CA . LYS A 1 87 ? -9.900 -3.709 -6.393 1.00 95.56 87 LYS A CA 1
ATOM 679 C C . LYS A 1 87 ? -10.356 -4.608 -5.244 1.00 95.56 87 LYS A C 1
ATOM 681 O O . LYS A 1 87 ? -11.217 -4.199 -4.480 1.00 95.56 87 LYS A O 1
ATOM 686 N N . LYS A 1 88 ? -9.695 -5.752 -5.039 1.00 92.00 88 LYS A N 1
ATOM 687 C CA . LYS A 1 88 ? -9.967 -6.653 -3.905 1.00 92.00 88 LYS A CA 1
ATOM 688 C C . LYS A 1 88 ? -9.820 -5.959 -2.557 1.00 92.00 88 LYS A C 1
ATOM 690 O O . LYS A 1 88 ? -10.621 -6.205 -1.674 1.00 92.00 88 LYS A O 1
ATOM 695 N N . MET A 1 89 ? -8.806 -5.115 -2.381 1.00 88.00 89 MET A N 1
ATOM 696 C CA . MET A 1 89 ? -8.601 -4.386 -1.128 1.00 88.00 89 MET A CA 1
ATOM 697 C C . MET A 1 89 ? -9.710 -3.358 -0.871 1.00 88.00 89 MET A C 1
ATOM 699 O O . MET A 1 89 ? -10.143 -3.218 0.265 1.00 88.00 89 MET A O 1
ATOM 703 N N . ASN A 1 90 ? -10.171 -2.671 -1.917 1.00 88.81 90 ASN A N 1
ATOM 704 C CA . ASN A 1 90 ? -11.221 -1.658 -1.822 1.00 88.81 90 ASN A CA 1
ATOM 705 C C . ASN A 1 90 ? -12.620 -2.270 -1.665 1.00 88.81 90 ASN A C 1
ATOM 707 O O . ASN A 1 90 ? -13.456 -1.706 -0.971 1.00 88.81 90 ASN A O 1
ATOM 711 N N . GLU A 1 91 ? -12.879 -3.399 -2.325 1.00 91.00 91 GLU A N 1
ATOM 712 C CA . GLU A 1 91 ? -14.161 -4.119 -2.278 1.00 91.00 91 GLU A CA 1
ATOM 713 C C . GLU A 1 91 ? -14.253 -5.089 -1.097 1.00 91.00 91 GLU A C 1
ATOM 715 O O . GLU A 1 91 ? -15.324 -5.626 -0.823 1.00 91.00 91 GLU A O 1
ATOM 720 N N . ARG A 1 92 ? -13.143 -5.343 -0.395 1.00 85.81 92 ARG A N 1
ATOM 721 C CA . ARG A 1 92 ? -13.144 -6.195 0.791 1.00 85.81 92 ARG A CA 1
ATOM 722 C C . ARG A 1 92 ? -14.012 -5.550 1.861 1.00 85.81 92 ARG A C 1
ATOM 724 O O . ARG A 1 92 ? -13.735 -4.437 2.305 1.00 85.81 92 ARG A O 1
ATOM 731 N N . GLU A 1 93 ? -15.009 -6.294 2.328 1.00 84.06 93 GLU A N 1
ATOM 732 C CA . GLU A 1 93 ? -15.764 -5.882 3.502 1.00 84.06 93 GLU A CA 1
ATOM 733 C C . GLU A 1 93 ? -14.822 -5.771 4.714 1.00 84.06 93 GLU A C 1
ATOM 735 O O . GLU A 1 93 ? -13.979 -6.656 4.930 1.00 84.06 93 GLU A O 1
ATOM 740 N N . PRO A 1 94 ? -14.909 -4.677 5.492 1.00 84.81 94 PRO A N 1
ATOM 741 C CA . PRO A 1 94 ? -14.098 -4.527 6.690 1.00 84.81 94 PRO A CA 1
ATOM 742 C C . PRO A 1 94 ? -14.406 -5.671 7.663 1.00 84.81 94 PRO A C 1
ATOM 744 O O . PRO A 1 94 ? -15.551 -6.097 7.772 1.00 84.81 94 PRO A O 1
ATOM 747 N N . LEU A 1 95 ? -13.382 -6.146 8.386 1.00 85.00 95 LEU A N 1
ATOM 748 C CA . LEU A 1 95 ? -13.514 -7.256 9.347 1.00 85.00 95 LEU A CA 1
ATOM 749 C C . LEU A 1 95 ? -14.647 -7.027 10.357 1.00 85.00 95 LEU A C 1
ATOM 751 O O . LEU A 1 95 ? -15.323 -7.970 10.745 1.00 85.00 95 LEU A O 1
ATOM 755 N N . PHE A 1 96 ? -14.845 -5.767 10.743 1.00 86.25 96 PHE A N 1
ATOM 756 C CA . PHE A 1 96 ? -15.981 -5.315 11.527 1.00 86.25 96 PHE A CA 1
ATOM 757 C C . PHE A 1 96 ? -16.528 -4.045 10.890 1.00 86.25 96 PHE A C 1
ATOM 759 O O . PHE A 1 96 ? -15.772 -3.105 10.615 1.00 86.25 96 PHE A O 1
ATOM 766 N N . ARG A 1 97 ? -17.840 -3.996 10.659 1.00 88.50 97 ARG A N 1
ATOM 767 C CA . ARG A 1 97 ? -18.500 -2.755 10.252 1.00 88.50 97 ARG A CA 1
ATOM 768 C C . ARG A 1 97 ? -18.624 -1.857 11.481 1.00 88.50 97 ARG A C 1
ATOM 770 O O . ARG A 1 97 ? -18.787 -2.340 12.598 1.00 88.50 97 ARG A O 1
ATOM 777 N N . LEU A 1 98 ? -18.556 -0.539 11.292 1.00 87.12 98 LEU A N 1
ATOM 778 C CA . LEU A 1 98 ? -18.666 0.410 12.411 1.00 87.12 98 LEU A CA 1
ATOM 779 C C . LEU A 1 98 ? -20.000 0.267 13.159 1.00 87.12 98 LEU A C 1
ATOM 781 O O . LEU A 1 98 ? -20.027 0.439 14.374 1.00 87.12 98 LEU A O 1
ATOM 785 N N . SER A 1 99 ? -21.066 -0.109 12.447 1.00 89.06 99 SER A N 1
ATOM 786 C CA . SER A 1 99 ? -22.368 -0.458 13.023 1.00 89.06 99 SER A CA 1
ATOM 787 C C . SER A 1 99 ? -22.271 -1.610 14.019 1.00 89.06 99 SER A C 1
ATOM 789 O O . SER A 1 99 ? -22.827 -1.535 15.107 1.00 89.06 99 SER A O 1
ATOM 791 N N . ASP A 1 100 ? -21.526 -2.654 13.666 1.00 90.31 100 ASP A N 1
ATOM 792 C CA . ASP A 1 100 ? -21.444 -3.885 14.450 1.00 90.31 100 ASP A CA 1
ATOM 793 C C . ASP A 1 100 ? -20.588 -3.653 15.697 1.00 90.31 100 ASP A C 1
ATOM 795 O O . ASP A 1 100 ? -20.905 -4.127 16.785 1.00 90.31 100 ASP A O 1
ATOM 799 N N . VAL A 1 101 ? -19.531 -2.844 15.556 1.00 90.50 101 VAL A N 1
ATOM 800 C CA . VAL A 1 101 ? -18.705 -2.397 16.683 1.00 90.50 101 VAL A CA 1
ATOM 801 C C . VAL A 1 101 ? -19.530 -1.553 17.656 1.00 90.50 101 VAL A C 1
ATOM 803 O O . VAL A 1 101 ? -19.460 -1.775 18.863 1.00 90.50 101 VAL A O 1
ATOM 806 N N . GLN A 1 102 ? -20.333 -0.611 17.151 1.00 91.88 102 GLN A N 1
ATOM 807 C CA . GLN A 1 102 ? -21.232 0.197 17.982 1.00 91.88 102 GLN A CA 1
ATOM 808 C C . GLN A 1 102 ? -22.267 -0.670 18.705 1.00 91.88 102 GLN A C 1
ATOM 810 O O . GLN A 1 102 ? -22.403 -0.547 19.920 1.00 91.88 102 GLN A O 1
ATOM 815 N N . ALA A 1 103 ? -22.910 -1.602 17.996 1.00 93.31 103 ALA A N 1
ATOM 816 C CA . ALA A 1 103 ? -23.852 -2.545 18.591 1.00 93.31 103 ALA A CA 1
ATOM 817 C C . ALA A 1 103 ? -23.188 -3.398 19.688 1.00 93.31 103 ALA A C 1
ATOM 819 O O . ALA A 1 103 ? -23.767 -3.608 20.751 1.00 93.31 103 ALA A O 1
ATOM 820 N N . GLY A 1 104 ? -21.939 -3.831 19.482 1.00 93.62 104 GLY A N 1
ATOM 821 C CA . GLY A 1 104 ? -21.159 -4.543 20.496 1.00 93.62 104 GLY A CA 1
ATOM 822 C C . GLY A 1 104 ? -20.919 -3.717 21.766 1.00 93.62 104 GLY A C 1
ATOM 823 O O . GLY A 1 104 ? -21.074 -4.229 22.875 1.00 93.62 104 GLY A O 1
ATOM 824 N N . PHE A 1 105 ? -20.593 -2.428 21.628 1.00 94.94 105 PHE A N 1
ATOM 825 C CA . PHE A 1 105 ? -20.450 -1.527 22.778 1.00 94.94 105 PHE A CA 1
ATOM 826 C C . PHE A 1 105 ? -21.774 -1.291 23.511 1.00 94.94 105 PHE A C 1
ATOM 828 O O . PHE A 1 105 ? -21.784 -1.247 24.742 1.00 94.94 105 PHE A O 1
ATOM 835 N N . GLU A 1 106 ? -22.883 -1.159 22.785 1.00 95.62 106 GLU A N 1
ATOM 836 C CA . GLU A 1 106 ? -24.215 -1.022 23.383 1.00 95.62 106 GLU A CA 1
ATOM 837 C C . GLU A 1 106 ? -24.619 -2.281 24.153 1.00 95.62 106 GLU A C 1
ATOM 839 O O . GLU A 1 106 ? -25.047 -2.181 25.302 1.00 95.62 106 GLU A O 1
ATOM 844 N N . MET A 1 107 ? -24.386 -3.465 23.583 1.00 94.56 107 MET A N 1
ATOM 845 C CA . MET A 1 107 ? -24.620 -4.746 24.255 1.00 94.56 107 MET A CA 1
ATOM 846 C C . MET A 1 107 ? -23.808 -4.874 25.548 1.00 94.56 107 MET A C 1
ATOM 848 O O . MET A 1 107 ? -24.351 -5.241 26.588 1.00 94.56 107 MET A O 1
ATOM 852 N N . LEU A 1 108 ? -22.519 -4.518 25.516 1.00 95.25 108 LEU A N 1
ATOM 853 C CA . LEU A 1 108 ? -21.670 -4.521 26.712 1.00 95.25 108 LEU A CA 1
ATOM 854 C C . LEU A 1 108 ? -22.173 -3.548 27.778 1.00 95.25 108 LEU A C 1
ATOM 856 O O . LEU A 1 108 ? -22.122 -3.851 28.970 1.00 95.25 108 LEU A O 1
ATOM 860 N N . ARG A 1 109 ? -22.665 -2.379 27.363 1.00 96.25 109 ARG A N 1
ATOM 861 C CA . ARG A 1 109 ? -23.231 -1.393 28.281 1.00 96.25 109 ARG A CA 1
ATOM 862 C C . ARG A 1 109 ? -24.512 -1.909 28.937 1.00 96.25 109 ARG A C 1
ATOM 864 O O . ARG A 1 109 ? -24.641 -1.787 30.152 1.00 96.25 109 ARG A O 1
ATOM 871 N N . LEU A 1 110 ? -25.417 -2.512 28.167 1.00 96.12 110 LEU A N 1
ATOM 872 C CA . LEU A 1 110 ? -26.647 -3.105 28.696 1.00 96.12 110 LEU A CA 1
ATOM 873 C C . LEU A 1 110 ? -26.340 -4.212 29.711 1.00 96.12 110 LEU A C 1
ATOM 875 O O . LEU A 1 110 ? -26.867 -4.173 30.818 1.00 96.12 110 LEU A O 1
ATOM 879 N N . GLN A 1 111 ? -25.401 -5.111 29.402 1.00 95.00 111 GLN A N 1
ATOM 880 C CA . GLN A 1 111 ? -24.970 -6.159 30.337 1.00 95.00 111 GLN A CA 1
ATOM 881 C C . GLN A 1 111 ? -24.387 -5.593 31.640 1.00 95.00 111 GLN A C 1
ATOM 883 O O . GLN A 1 111 ? -24.616 -6.136 32.720 1.00 95.00 111 GLN A O 1
ATOM 888 N N . GLN A 1 112 ? -23.628 -4.495 31.570 1.00 95.81 112 GLN A N 1
ATOM 889 C CA . GLN A 1 112 ? -23.113 -3.832 32.772 1.00 95.81 112 GLN A CA 1
ATOM 890 C C . GLN A 1 112 ? -24.235 -3.218 33.615 1.00 95.81 112 GLN A C 1
ATOM 892 O O . GLN A 1 112 ? -24.184 -3.285 34.844 1.00 95.81 112 GLN A O 1
ATOM 897 N N . GLU A 1 113 ? -25.236 -2.614 32.974 1.00 96.12 113 GLU A N 1
ATOM 898 C CA . GLU A 1 113 ? -26.393 -2.038 33.658 1.00 96.12 113 GLU A CA 1
ATOM 899 C C . GLU A 1 113 ? -27.256 -3.124 34.317 1.00 96.12 113 GLU A C 1
ATOM 901 O O . GLU A 1 113 ? -27.651 -2.957 35.472 1.00 96.12 113 GLU A O 1
ATOM 906 N N . GLU A 1 114 ? -27.489 -4.248 33.636 1.00 96.12 114 GLU A N 1
ATOM 907 C CA . GLU A 1 114 ? -28.187 -5.419 34.185 1.00 96.12 114 GLU A CA 1
ATOM 908 C C . GLU A 1 114 ? -27.446 -5.992 35.390 1.00 96.12 114 GLU A C 1
ATOM 910 O O . GLU A 1 114 ? -28.003 -6.040 36.486 1.00 96.12 114 GLU A O 1
ATOM 915 N N . ARG A 1 115 ? -26.150 -6.283 35.243 1.00 95.25 115 ARG A N 1
ATOM 916 C CA . ARG A 1 115 ? -25.325 -6.804 36.338 1.00 95.25 115 ARG A CA 1
ATOM 917 C C . ARG A 1 115 ? -25.292 -5.866 37.542 1.00 95.25 115 ARG A C 1
ATOM 919 O O . ARG A 1 115 ? -25.265 -6.307 38.687 1.00 95.25 115 ARG A O 1
ATOM 926 N N . ARG A 1 116 ? -25.291 -4.549 37.313 1.00 96.75 116 ARG A N 1
ATOM 927 C CA . ARG A 1 116 ? -25.350 -3.566 38.401 1.00 96.75 116 ARG A CA 1
ATOM 928 C C . ARG A 1 116 ? -26.688 -3.616 39.136 1.00 96.75 116 ARG A C 1
ATOM 930 O O . ARG A 1 116 ? -26.696 -3.466 40.355 1.00 96.75 116 ARG A O 1
ATOM 937 N N . ARG A 1 117 ? -27.800 -3.807 38.420 1.00 95.88 117 ARG A N 1
ATOM 938 C CA . ARG A 1 117 ? -29.132 -3.956 39.026 1.00 95.88 117 ARG A CA 1
ATOM 939 C C . ARG A 1 117 ? -29.230 -5.247 39.830 1.00 95.88 117 ARG A C 1
ATOM 941 O O . ARG A 1 117 ? -29.720 -5.194 40.951 1.00 95.88 117 ARG A O 1
ATOM 948 N N . GLU A 1 118 ? -28.720 -6.353 39.298 1.00 95.38 118 GLU A N 1
ATOM 949 C CA . GLU A 1 118 ? -28.659 -7.639 40.005 1.00 95.38 118 GLU A CA 1
ATOM 950 C C . GLU A 1 118 ? -27.883 -7.506 41.318 1.00 95.38 118 GLU A C 1
ATOM 952 O O . GLU A 1 118 ? -28.410 -7.826 42.377 1.00 95.38 118 GLU A O 1
ATOM 957 N N . LEU A 1 119 ? -26.686 -6.908 41.286 1.00 94.88 119 LEU A N 1
ATOM 958 C CA . LEU A 1 119 ? -25.890 -6.682 42.498 1.00 94.88 119 LEU A CA 1
ATOM 959 C C . LEU A 1 119 ? -26.611 -5.801 43.529 1.00 94.88 119 LEU A C 1
ATOM 961 O O . LEU A 1 119 ? -26.539 -6.069 44.724 1.00 94.88 119 LEU A O 1
ATOM 965 N N . GLN A 1 120 ? -27.328 -4.765 43.086 1.00 95.25 120 GLN A N 1
ATOM 966 C CA . GLN A 1 120 ? -28.120 -3.918 43.986 1.00 95.25 120 GLN A CA 1
ATOM 967 C C . GLN A 1 120 ? -29.291 -4.677 44.622 1.00 95.25 120 GLN A C 1
ATOM 969 O O . GLN A 1 120 ? -29.598 -4.453 45.794 1.00 95.25 120 GLN A O 1
ATOM 974 N N . GLN A 1 121 ? -29.948 -5.559 43.864 1.00 95.38 121 GLN A N 1
ATOM 975 C CA . GLN A 1 121 ? -31.024 -6.409 44.376 1.00 95.38 121 GLN A CA 1
ATOM 976 C C . GLN A 1 121 ? -30.481 -7.424 45.382 1.00 95.38 121 GLN A C 1
ATOM 978 O O . GLN A 1 121 ? -30.996 -7.498 46.495 1.00 95.38 121 GLN A O 1
ATOM 983 N N . GLU A 1 122 ? -29.386 -8.111 45.050 1.00 93.44 122 GLU A N 1
ATOM 984 C CA . GLU A 1 122 ? -28.718 -9.042 45.961 1.00 93.44 122 GLU A CA 1
ATOM 985 C C . GLU A 1 122 ? -28.272 -8.357 47.260 1.00 93.44 122 GLU A C 1
ATOM 987 O O . GLU A 1 122 ? -28.446 -8.909 48.347 1.00 93.44 122 GLU A O 1
ATOM 992 N N . GLU A 1 123 ? -27.710 -7.146 47.182 1.00 94.00 123 GLU A N 1
ATOM 993 C CA . GLU A 1 123 ? -27.372 -6.364 48.373 1.00 94.00 123 GLU A CA 1
ATOM 994 C C . GLU A 1 123 ? -28.619 -6.068 49.207 1.00 94.00 123 GLU A C 1
ATOM 996 O O . GLU A 1 123 ? -28.615 -6.290 50.419 1.00 94.00 123 GLU A O 1
ATOM 1001 N N . HIS A 1 124 ? -29.700 -5.601 48.579 1.00 95.25 124 HIS A N 1
ATOM 1002 C CA . HIS A 1 124 ? -30.943 -5.291 49.279 1.00 95.25 124 HIS A CA 1
ATOM 1003 C C . HIS A 1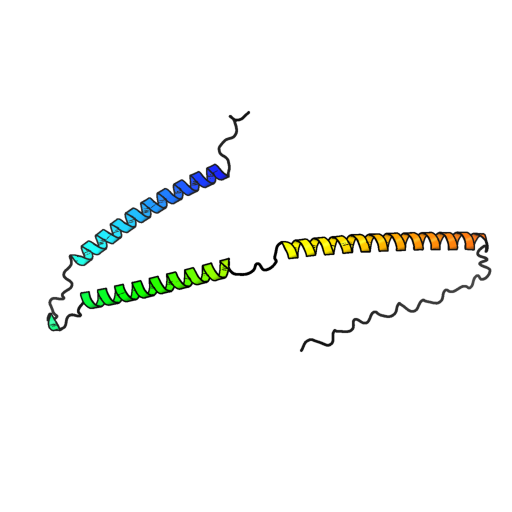 124 ? -31.528 -6.514 49.995 1.00 95.25 124 HIS A C 1
ATOM 1005 O O . HIS A 1 124 ? -31.890 -6.425 51.172 1.00 95.25 124 HIS A O 1
ATOM 1011 N N . GLU A 1 125 ? -31.573 -7.658 49.314 1.00 95.31 125 GLU A N 1
ATOM 1012 C CA . GLU A 1 125 ? -32.038 -8.930 49.868 1.00 95.31 125 GLU A CA 1
ATOM 1013 C C . GLU A 1 125 ? -31.162 -9.393 51.034 1.00 95.31 125 GLU A C 1
ATOM 1015 O O . GLU A 1 125 ? -31.686 -9.791 52.077 1.00 95.31 125 GLU A O 1
ATOM 1020 N N . ARG A 1 126 ? -29.833 -9.265 50.922 1.00 93.12 126 ARG A N 1
ATOM 1021 C CA . ARG A 1 126 ? -28.906 -9.569 52.024 1.00 93.12 126 ARG A CA 1
ATOM 1022 C C . ARG A 1 126 ? -29.151 -8.676 53.236 1.00 93.12 126 ARG A C 1
ATOM 1024 O O . ARG A 1 126 ? -29.217 -9.181 54.355 1.00 93.12 126 ARG A O 1
ATOM 1031 N N . TRP A 1 127 ? -29.324 -7.370 53.041 1.00 93.25 127 TRP A N 1
ATOM 1032 C CA . TRP A 1 127 ? -29.625 -6.440 54.135 1.00 93.25 127 TRP A CA 1
ATOM 1033 C C . TRP A 1 127 ? -30.999 -6.692 54.763 1.00 93.25 127 TRP A C 1
ATOM 1035 O O . TRP A 1 127 ? -31.167 -6.520 55.970 1.00 93.25 127 TRP A O 1
ATOM 1045 N N . ALA A 1 128 ? -31.997 -7.091 53.973 1.00 93.44 128 ALA A N 1
ATOM 1046 C CA . ALA A 1 128 ? -33.298 -7.508 54.490 1.00 93.44 128 ALA A CA 1
ATOM 1047 C C . ALA A 1 128 ? -33.181 -8.799 55.315 1.00 93.44 128 ALA A C 1
ATOM 1049 O O . ALA A 1 128 ? -33.713 -8.869 56.419 1.00 93.44 128 ALA A O 1
ATOM 1050 N N . HIS A 1 129 ? -32.421 -9.784 54.831 1.00 92.56 129 HIS A N 1
ATOM 1051 C CA . HIS A 1 129 ? -32.172 -11.023 55.559 1.00 92.56 129 HIS A CA 1
ATOM 1052 C C . HIS A 1 129 ? -31.463 -10.776 56.898 1.00 92.56 129 HIS A C 1
ATOM 1054 O O . HIS A 1 129 ? -31.904 -11.297 57.919 1.00 92.56 129 HIS A O 1
ATOM 1060 N N . LEU A 1 130 ? -30.421 -9.934 56.923 1.00 90.06 130 LEU A N 1
ATOM 1061 C CA . LEU A 1 130 ? -29.722 -9.566 58.160 1.00 90.06 130 LEU A CA 1
ATOM 1062 C C . LEU A 1 130 ? -30.647 -8.880 59.173 1.00 90.06 130 LEU A C 1
ATOM 1064 O O . LEU A 1 130 ? -30.609 -9.232 60.349 1.00 90.06 130 LEU A O 1
ATOM 1068 N N . ARG A 1 131 ? -31.514 -7.964 58.721 1.00 90.56 131 ARG A N 1
ATOM 1069 C CA . ARG A 1 131 ? -32.521 -7.328 59.588 1.00 90.56 131 ARG A CA 1
ATOM 1070 C C . ARG A 1 131 ? -33.516 -8.339 60.153 1.00 90.56 131 ARG A C 1
ATOM 1072 O O . ARG A 1 131 ? -33.780 -8.322 61.348 1.00 90.56 131 ARG A O 1
ATOM 1079 N N . ASN A 1 132 ? -33.997 -9.274 59.334 1.00 88.56 132 ASN A N 1
ATOM 1080 C CA . ASN A 1 132 ? -34.891 -10.336 59.804 1.00 88.56 132 ASN A CA 1
ATOM 1081 C C . ASN A 1 132 ? -34.214 -11.242 60.849 1.00 88.56 132 ASN A C 1
ATOM 1083 O O . ASN A 1 132 ? -34.859 -11.666 61.810 1.00 88.56 132 ASN A O 1
ATOM 1087 N N . VAL A 1 133 ? -32.921 -11.548 60.677 1.00 85.25 133 VAL A N 1
ATOM 1088 C CA . VAL A 1 133 ? -32.129 -12.311 61.658 1.00 85.25 133 VAL A CA 1
ATOM 1089 C C . VAL A 1 133 ? -31.974 -11.526 62.961 1.00 85.25 133 VAL A C 1
ATOM 1091 O O . VAL A 1 133 ? -32.147 -12.106 64.030 1.00 85.25 133 VAL A O 1
ATOM 1094 N N . GLU A 1 134 ? -31.699 -10.224 62.882 1.00 82.94 134 GLU A N 1
ATOM 1095 C CA . GLU A 1 134 ? -31.611 -9.333 64.042 1.00 82.94 134 GLU A CA 1
ATOM 1096 C C . GLU A 1 134 ? -32.940 -9.284 64.817 1.00 82.94 134 GLU 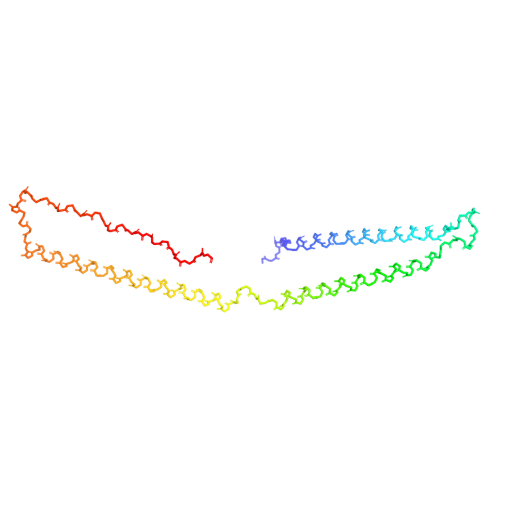A C 1
ATOM 1098 O O . GLU A 1 134 ? -32.964 -9.576 66.013 1.00 82.94 134 GLU A O 1
ATOM 1103 N N . GLU A 1 135 ? -34.064 -9.024 64.142 1.00 83.00 135 GLU A N 1
ATOM 1104 C CA . GLU A 1 135 ? -35.401 -9.023 64.756 1.00 83.00 135 GLU A CA 1
ATOM 1105 C C . GLU A 1 135 ? -35.745 -10.373 65.408 1.00 83.00 135 GLU A C 1
ATOM 1107 O O . GLU A 1 135 ? -36.253 -10.426 66.532 1.00 83.00 135 GLU A O 1
ATOM 1112 N N . SER A 1 136 ? -35.414 -11.477 64.732 1.00 76.88 136 SER A N 1
ATOM 1113 C CA . SER A 1 136 ? -35.631 -12.831 65.254 1.00 76.88 136 SER A CA 1
ATOM 1114 C C . SER A 1 136 ? -34.761 -13.126 66.480 1.00 76.88 136 SER A C 1
ATOM 1116 O O . SER A 1 136 ? -35.230 -13.783 67.410 1.00 76.88 136 SER A O 1
ATOM 1118 N N . ALA A 1 137 ? -33.519 -12.632 66.516 1.00 71.62 137 ALA A N 1
ATOM 1119 C CA . ALA A 1 137 ? -32.615 -12.769 67.661 1.00 71.62 137 ALA A CA 1
ATOM 1120 C C . ALA A 1 137 ? -33.083 -11.957 68.882 1.00 71.62 137 ALA A C 1
ATOM 1122 O O . ALA A 1 137 ? -32.875 -12.380 70.019 1.00 71.62 137 ALA A O 1
ATOM 1123 N N . PHE A 1 138 ? -33.758 -10.823 68.672 1.00 64.06 138 PHE A N 1
ATOM 1124 C CA . PHE A 1 138 ? -34.390 -10.069 69.759 1.00 64.06 138 PHE A CA 1
ATOM 1125 C C . PHE A 1 138 ? -35.646 -10.761 70.312 1.00 64.06 138 PHE A C 1
ATOM 1127 O O . PHE A 1 138 ? -35.900 -10.697 71.514 1.00 64.06 138 PHE A O 1
ATOM 1134 N N . GLN A 1 139 ? -36.428 -11.441 69.464 1.00 66.12 139 GLN A N 1
ATOM 1135 C CA . GLN A 1 139 ? -37.639 -12.169 69.881 1.00 66.12 139 GLN A CA 1
ATOM 1136 C C . GLN A 1 139 ? -37.347 -13.544 70.494 1.00 66.12 139 GLN A C 1
ATOM 1138 O O . GLN A 1 139 ? -38.107 -14.030 71.334 1.00 66.12 139 GLN A O 1
ATOM 1143 N N . ARG A 1 140 ? -36.245 -14.178 70.092 1.00 60.62 140 ARG A N 1
ATOM 1144 C CA . ARG A 1 140 ? -35.707 -15.391 70.705 1.00 60.62 140 ARG A CA 1
ATOM 1145 C C . ARG A 1 140 ? -34.297 -15.082 71.192 1.00 60.62 140 ARG A C 1
ATOM 1147 O O . ARG A 1 140 ? -33.372 -15.228 70.391 1.00 60.62 140 ARG A O 1
ATOM 1154 N N . PRO A 1 141 ? -34.106 -14.688 72.469 1.00 61.44 141 PRO A N 1
ATOM 1155 C CA . PRO A 1 141 ? -32.759 -14.613 73.015 1.00 61.44 141 PRO A CA 1
ATOM 1156 C C . PRO A 1 141 ? -32.093 -15.959 72.739 1.00 61.44 141 PRO A C 1
ATOM 1158 O O . PRO A 1 141 ? -32.690 -17.001 73.019 1.00 61.44 141 PRO A O 1
ATOM 1161 N N . LEU A 1 142 ? -30.916 -15.937 72.107 1.00 60.72 142 LEU A N 1
ATOM 1162 C CA . LEU A 1 142 ? -30.130 -17.138 71.846 1.00 60.72 142 LEU A CA 1
ATOM 1163 C C . LEU A 1 142 ? -29.769 -17.759 73.194 1.00 60.72 142 LEU A C 1
ATOM 1165 O O . LEU A 1 142 ? -28.748 -17.447 73.803 1.00 60.72 142 LEU A O 1
ATOM 1169 N N . LEU A 1 143 ? -30.656 -18.620 73.671 1.00 54.00 143 LEU A N 1
ATOM 1170 C CA . LEU A 1 143 ? -30.442 -19.498 74.793 1.00 54.00 143 LEU A CA 1
ATOM 1171 C C . LEU A 1 143 ? -29.446 -20.544 74.286 1.00 54.00 143 LEU A C 1
ATOM 1173 O O . LEU A 1 143 ? -29.819 -21.568 73.717 1.00 54.00 143 LEU A O 1
ATOM 1177 N N . ILE A 1 144 ? -28.152 -20.249 74.405 1.00 56.38 144 ILE A N 1
ATOM 1178 C CA . ILE A 1 144 ? -27.125 -21.288 74.353 1.00 56.38 144 ILE A CA 1
ATOM 1179 C C . ILE A 1 144 ? -27.273 -22.052 75.670 1.00 56.38 144 ILE A C 1
ATOM 1181 O O . ILE A 1 144 ? -26.555 -21.797 76.631 1.00 56.38 144 ILE A O 1
ATOM 1185 N N . GLU A 1 145 ? -28.271 -22.931 75.740 1.00 54.34 145 GLU A N 1
ATOM 1186 C CA . GLU A 1 145 ? -28.440 -23.853 76.867 1.00 54.34 145 GLU A CA 1
ATOM 1187 C C . GLU A 1 145 ? -27.635 -25.146 76.688 1.00 54.34 145 GLU A C 1
ATOM 1189 O O . GLU A 1 145 ? -27.457 -25.891 77.646 1.00 54.34 145 GLU A O 1
ATOM 1194 N N . ASP A 1 146 ? -27.009 -25.350 75.525 1.00 53.91 146 ASP A N 1
ATOM 1195 C CA . ASP A 1 146 ? -26.160 -26.510 75.277 1.00 53.91 146 ASP A CA 1
ATOM 1196 C C . ASP A 1 146 ? -24.701 -26.101 75.033 1.00 53.91 146 ASP A C 1
ATOM 1198 O O . ASP A 1 146 ? -24.289 -25.778 73.917 1.00 53.91 146 ASP A O 1
ATOM 1202 N N . PHE A 1 147 ? -23.866 -26.235 76.067 1.00 53.94 147 PHE A N 1
ATOM 1203 C CA . PHE A 1 147 ? -22.396 -26.158 75.989 1.00 53.94 147 PHE A CA 1
ATOM 1204 C C . PHE A 1 147 ? -21.753 -27.214 75.051 1.00 53.94 147 PHE A C 1
ATOM 1206 O O . PHE A 1 147 ? -20.531 -27.272 74.935 1.00 53.94 147 PHE A O 1
ATOM 1213 N N . ASN A 1 148 ? -22.554 -28.038 74.363 1.00 54.31 148 ASN A N 1
ATOM 1214 C CA . ASN A 1 148 ? -22.120 -29.142 73.502 1.00 54.31 148 ASN A CA 1
ATOM 1215 C C . ASN A 1 148 ? -22.490 -28.976 72.016 1.00 54.31 148 ASN A C 1
ATOM 1217 O O . ASN A 1 148 ? -22.345 -29.931 71.249 1.00 54.31 148 ASN A O 1
ATOM 1221 N N . TYR A 1 149 ? -22.959 -27.805 71.568 1.00 60.66 149 TYR A N 1
ATOM 1222 C CA . TYR A 1 149 ? -23.292 -27.627 70.152 1.00 60.66 149 TYR A CA 1
ATOM 1223 C C . TYR A 1 149 ? -22.040 -27.708 69.261 1.00 60.66 149 TYR A C 1
ATOM 1225 O O . TYR A 1 149 ? -21.194 -26.812 69.239 1.00 60.66 149 TYR A O 1
ATOM 1233 N N . ARG A 1 150 ? -21.930 -28.796 68.491 1.00 56.25 150 ARG A N 1
ATOM 1234 C CA . ARG A 1 150 ? -20.931 -28.971 67.434 1.00 56.25 150 ARG A CA 1
ATOM 1235 C C . ARG A 1 150 ? -21.642 -28.757 66.097 1.00 56.25 150 ARG A C 1
ATOM 1237 O O . ARG A 1 150 ? -22.472 -29.596 65.746 1.00 56.25 150 ARG A O 1
ATOM 1244 N N . PRO A 1 151 ? -21.360 -27.676 65.346 1.00 58.00 151 PRO A N 1
ATOM 1245 C CA . PRO A 1 151 ? -21.996 -27.490 64.051 1.00 58.00 151 PRO A CA 1
ATOM 1246 C C . PRO A 1 151 ? -21.660 -28.693 63.155 1.00 58.00 151 PRO A C 1
ATOM 1248 O O . PRO A 1 151 ? -20.505 -29.146 63.163 1.00 58.00 151 PRO A O 1
ATOM 1251 N N . PRO A 1 152 ? -22.630 -29.239 62.397 1.00 62.16 152 PRO A N 1
ATOM 1252 C CA . PRO A 1 152 ? -22.319 -30.259 61.410 1.00 62.16 152 PRO A CA 1
ATOM 1253 C C . PRO A 1 152 ? -21.298 -29.664 60.439 1.00 62.16 152 PRO A C 1
ATOM 1255 O O . PRO A 1 152 ? -21.465 -28.542 59.957 1.00 62.16 152 PRO A O 1
ATOM 1258 N N . ARG A 1 153 ? -20.200 -30.390 60.189 1.00 53.22 153 ARG A N 1
ATOM 1259 C CA . ARG A 1 153 ? -19.269 -30.024 59.118 1.00 53.22 153 ARG A CA 1
ATOM 1260 C C . ARG A 1 153 ? -20.094 -29.980 57.841 1.00 53.22 153 ARG A C 1
ATOM 1262 O O . ARG A 1 153 ? -20.575 -31.022 57.411 1.00 53.22 153 ARG A O 1
ATOM 1269 N N . ALA A 1 154 ? -20.260 -28.790 57.269 1.00 54.09 154 ALA A N 1
ATOM 1270 C CA . ALA A 1 154 ? -20.723 -28.666 55.902 1.00 54.09 154 ALA A CA 1
ATOM 1271 C C . ALA A 1 154 ? -19.775 -29.521 55.060 1.00 54.09 154 ALA A C 1
ATOM 1273 O O . ALA A 1 154 ? -18.575 -29.236 54.986 1.00 54.09 154 ALA A O 1
ATOM 1274 N N . GLU A 1 155 ? -20.290 -30.624 54.523 1.00 56.38 155 GLU A N 1
ATOM 1275 C CA . GLU A 1 155 ? -19.605 -31.343 53.467 1.00 56.38 155 GLU A CA 1
ATOM 1276 C C . GLU A 1 155 ? -19.290 -30.294 52.405 1.00 56.38 155 GLU A C 1
ATOM 1278 O O . GLU A 1 155 ? -20.160 -29.528 51.985 1.00 56.38 155 GLU A O 1
ATOM 1283 N N . SER A 1 156 ? -17.999 -30.160 52.112 1.00 53.88 156 SER A N 1
ATOM 1284 C CA . SER A 1 156 ? -17.463 -29.237 51.123 1.00 53.88 156 SER A CA 1
ATOM 1285 C C . SER A 1 156 ? -18.380 -29.205 49.909 1.00 53.88 156 SER A C 1
ATOM 1287 O O . SER A 1 156 ? -18.73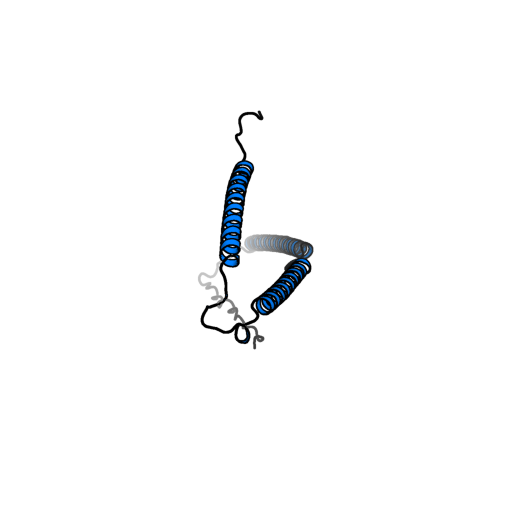2 -30.271 49.403 1.00 53.88 156 SER A O 1
ATOM 1289 N N . ALA A 1 157 ? -18.751 -27.991 49.494 1.00 53.56 157 ALA A N 1
ATOM 1290 C CA . ALA A 1 157 ? -19.583 -27.685 48.338 1.00 53.56 157 ALA A CA 1
ATOM 1291 C C . ALA A 1 157 ? -19.446 -28.722 47.206 1.00 53.56 157 ALA A C 1
ATOM 1293 O O . ALA A 1 157 ? -18.321 -29.162 46.935 1.00 53.56 157 ALA A O 1
ATOM 1294 N N . PRO A 1 158 ? -20.548 -29.089 46.518 1.00 53.34 158 PRO A N 1
ATOM 1295 C CA . PRO A 1 158 ? -20.480 -30.032 45.415 1.00 53.34 158 PRO A CA 1
ATOM 1296 C C . PRO A 1 158 ? -19.424 -29.535 44.436 1.00 53.34 158 PRO A C 1
ATOM 1298 O O . PRO A 1 158 ? -19.480 -28.409 43.940 1.00 53.34 158 PRO A O 1
ATOM 1301 N N . THR A 1 159 ? -18.408 -30.368 44.239 1.00 53.53 159 THR A N 1
ATOM 1302 C CA . THR A 1 159 ? -17.307 -30.117 43.325 1.00 53.53 159 THR A CA 1
ATOM 1303 C C . THR A 1 159 ? -17.921 -29.790 41.970 1.00 53.53 159 THR A C 1
ATOM 1305 O O . THR A 1 159 ? -18.537 -30.661 41.355 1.00 53.53 159 THR A O 1
ATOM 1308 N N . LEU A 1 160 ? -17.796 -28.536 41.528 1.00 53.25 160 LEU A N 1
ATOM 1309 C CA . LEU A 1 160 ? -18.076 -28.111 40.160 1.00 53.25 160 LEU A CA 1
ATOM 1310 C C . LEU A 1 160 ? -17.171 -28.941 39.243 1.00 53.25 160 LEU A C 1
ATOM 1312 O O . LEU A 1 160 ? -16.032 -28.577 38.960 1.00 53.25 160 LEU A O 1
ATOM 1316 N N . ARG A 1 161 ? -17.650 -30.119 38.836 1.00 53.50 161 ARG A N 1
ATOM 1317 C CA . ARG A 1 161 ? -17.058 -30.878 37.743 1.00 53.50 161 ARG A CA 1
ATOM 1318 C C . ARG A 1 161 ? -17.280 -30.035 36.494 1.00 53.50 161 ARG A C 1
ATOM 1320 O O . ARG A 1 161 ? -18.404 -29.965 36.006 1.00 53.50 161 ARG A O 1
ATOM 1327 N N . LEU A 1 162 ? -16.215 -29.405 35.998 1.00 57.25 162 LEU A N 1
ATOM 1328 C CA . LEU A 1 162 ? -16.136 -29.020 34.593 1.00 57.25 162 LEU A CA 1
ATOM 1329 C C . LEU A 1 162 ? -16.466 -30.272 33.771 1.00 57.25 162 LEU A C 1
ATOM 1331 O O . LEU A 1 162 ? -15.712 -31.246 33.802 1.00 57.25 162 LEU A O 1
ATOM 1335 N N . GLN A 1 163 ? -17.607 -30.270 33.087 1.00 58.28 163 GLN A N 1
ATOM 1336 C CA . GLN A 1 163 ? -17.812 -31.187 31.976 1.00 58.28 163 GLN A CA 1
ATOM 1337 C C . GLN A 1 163 ? -16.955 -30.678 30.808 1.00 58.28 163 GLN A C 1
ATOM 1339 O O . GLN A 1 163 ? -17.008 -29.483 30.520 1.00 58.28 163 GLN A O 1
ATOM 1344 N N . PRO A 1 164 ? -16.131 -31.522 30.168 1.00 61.38 164 PRO A N 1
ATOM 1345 C CA . PRO A 1 164 ? -15.544 -31.172 28.883 1.00 61.38 164 PRO A CA 1
ATOM 1346 C C . PRO A 1 164 ? -16.640 -31.202 27.809 1.00 61.38 164 PRO A C 1
ATOM 1348 O O . PRO A 1 164 ? -17.411 -32.161 27.745 1.00 61.38 164 PRO A O 1
ATOM 1351 N N . ASP A 1 165 ? -16.703 -30.146 26.996 1.00 60.75 165 ASP A N 1
ATOM 1352 C CA . ASP A 1 165 ? -17.633 -30.016 25.873 1.00 60.75 165 ASP A CA 1
ATOM 1353 C C . ASP A 1 165 ? -17.488 -31.207 24.908 1.00 60.75 165 ASP A C 1
ATOM 1355 O O . ASP A 1 165 ? -16.383 -31.465 24.415 1.00 60.75 165 ASP A O 1
ATOM 1359 N N . PRO A 1 166 ? -18.569 -31.948 24.609 1.00 60.06 166 PRO A N 1
ATOM 1360 C CA . PRO A 1 166 ? -18.519 -33.047 23.664 1.00 60.06 166 PRO A CA 1
ATOM 1361 C C . PRO A 1 166 ? -18.809 -32.520 22.259 1.00 60.06 166 PRO A C 1
ATOM 1363 O O . PRO A 1 166 ? -19.883 -32.783 21.751 1.00 60.06 166 PRO A O 1
ATOM 1366 N N . GLU A 1 167 ? -17.900 -31.751 21.652 1.00 55.69 167 GLU A N 1
ATOM 1367 C CA . GLU A 1 167 ? -17.914 -31.476 20.200 1.00 55.69 167 GLU A CA 1
ATOM 1368 C C . GLU A 1 167 ? -16.624 -30.753 19.760 1.00 55.69 167 GLU A C 1
ATOM 1370 O O . GLU A 1 167 ? -16.570 -29.542 19.562 1.00 55.69 167 GLU A O 1
ATOM 1375 N N . SER A 1 168 ? -15.535 -31.516 19.633 1.00 52.44 168 SER A N 1
ATOM 1376 C CA . SER A 1 168 ? -14.392 -31.143 18.787 1.00 52.44 168 SER A CA 1
ATOM 1377 C C . SER A 1 168 ? -13.665 -32.398 18.299 1.00 52.44 168 SER A C 1
ATOM 1379 O O . SER A 1 168 ? -12.616 -32.775 18.815 1.00 52.44 168 SER A O 1
ATOM 1381 N N . GLU A 1 169 ? -14.253 -33.043 17.293 1.00 46.53 169 GLU A N 1
ATOM 1382 C CA . GLU A 1 169 ? -13.529 -33.832 16.287 1.00 46.53 169 GLU A CA 1
ATOM 1383 C C . GLU A 1 169 ? -13.831 -33.262 14.898 1.00 46.53 169 GLU A C 1
ATOM 1385 O O . GLU A 1 169 ? -15.011 -32.919 14.647 1.00 46.53 169 GLU A O 1
#

Sequence (169 aa):
VKARAGPSFQERVDAALKGINAKTHALESEQRKALQAAVEKGRSRPTSAPVRPNRLSPNQQAMLQDRIKKMKEQDEAYKKQMADMRKKMNEREPLFRLSDVQAGFEMLRLQQEERRRELQQEEHERWAHLRNVEESAFQRPLLIEDFNYRPPRAESAPTLRLQPDPESE

=== Feature glossary ===
Legend for the data blocks above and below:

— What the protein is —

Sequence gives the chain of amino acids in standard one-letter code (A=alanine, C=cysteine, …, Y=tyrosine), read N→C. It is the only feature that is directly encoded by the gene; all structural features are derived from the folded form of this sequence.

The annotation block draws on four external resources. InterPro: which protein families and domains the sequence belongs to. GO: standardized terms for what the protein does, what process it participates in, and where in the cell it acts. CATH: which structural fold it has in the CATH hierarchy. Organism: the species of origin.

— Where its atoms are —

Atomic coordinates in PDBx/mmCIF format — the same representation the Protein Data Bank distributes. Each line of the _atom_site loop places one backbone atom in Cartesian space (units: ångströms, origin: arbitrary).

Six rendered views show the 3D structure from the faces of a cube — i.e. along ±x, ±y, ±z. Rendering representation is drawn randomly per protein from cartoon (secondary-structure ribbons), sticks (backbone bonds), or molecular surface; coloring is either N→C rainbow (blue at the N-terminus through red at the C-terminus) or one color per chain.

— Local backbone conformation —

DSSP 8-state secondary structure assigns each residue one of H (α-helix), G (3₁₀-helix), I (π-helix), E (extended β-strand), B (isolated β-bridge), T (hydrogen-bonded turn), S (bend), or '-' (coil). The assignment is computed from backbone hydrogen-bond geometry via the Kabsch–Sander algorithm.

P-SEA three-state annotation labels each residue as helix, strand, or coil based purely on the geometry of the Cα trace. It serves as a fallback when the full backbone (and thus DSSP) is unavailable.

φ (phi) and ψ (psi) are the two rotatable backbone dihedrals per residue: φ is the C(i-1)–N–Cα–C torsion, ψ is the N–Cα–C–N(i+1) torsion, both in degrees on (−180°, 180°]. α-helical residues cluster near (−60°, −45°); β-strand residues near (−120°, +130°). A Ramachandran plot is simply a scatter of (φ, ψ) for every residue.

— Global shape and packing —

Radius of gyration (Rg) is the root-mean-square distance of Cα atoms from their centroid — a single number for overall size and compactness. A globular domain of N residues has Rg ≈ 2.2·N^0.38 Å; an extended or disordered chain has a much larger Rg. The Cα contact count is the number of residue pairs whose Cα atoms are within 8 Å and are more than four positions apart in sequence — a standard proxy for tertiary packing density. The bounding box is the smallest axis-aligned box enclosing all Cα atoms.

Accessible surface area quantifies burial. A residue with SASA near zero is packed into the hydrophobic core; one with SASA >100 Å² sits on the surface. Computed here via the Shrake–Rupley numerical algorithm with a 1.4 Å probe.

The contact map is a binary N×N matrix image: pixel (i, j) is dark where Cα_i and Cα_j are within 8 Å and |i−j|>4. Because the |i−j|>4 filter removes local helical contacts, off-diagonal stripes parallel to the main diagonal indicate parallel β-sheets; stripes perpendicular to it indicate antiparallel β-sheets. The Ramachandran plot scatters every residue's (φ, ψ) pair against the sterically allowed regions. The PAE heatmap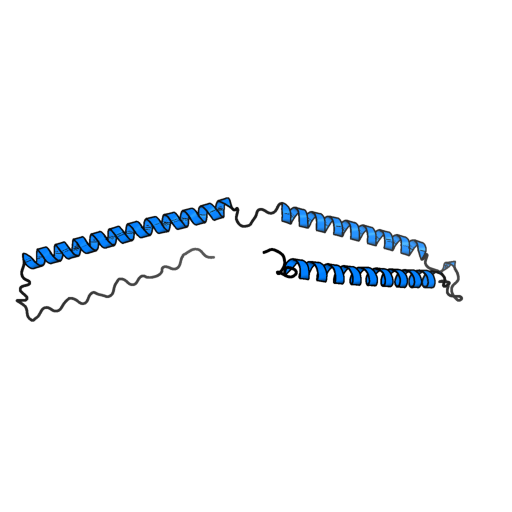 renders the predicted-aligned-error matrix.

— Structural neighborhood —

A 3Di character summarizes, for each residue, the relative orientation of the Cα frame of its nearest spatial neighbor. Because it encodes fold topology rather than ch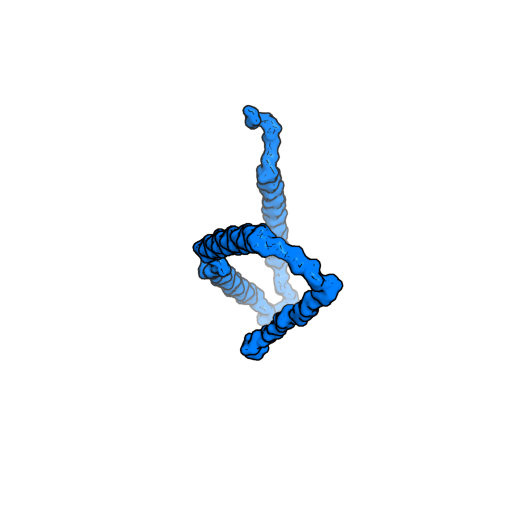emistry, 3Di alignments detect remote structural similarity that sequence alignment misses.

Structural nearest neighbors (via Foldseek easy-search vs the PDB). Reported per hit: target PDB id, E-value, and alignment TM-score. A TM-score above ~0.5 is the conventional threshold for 'same fold'.

— Confidence and disorder —

For AlphaFold models, the B-factor field carries pLDDT — the model's own estimate of local accuracy on a 0–100 scale. Regions with pLDDT<50 should be treated as essentially unmodeled; they often correspond to intrinsically disordered segments.

B-factor (Debye–Waller factor) reflects atomic displacement in the crystal lattice. It is an experimental observable (units Å²), not a prediction; low values mean the atom is pinned down, high values mean it moves or is heterogeneous across the crystal.

Predicted Aligned Error (PAE) is an AlphaFold confidence matrix: entry (i, j) is the expected error in the position of residue j, in ångströms, when the prediction is superimposed on the true structure at residue i. Low PAE within a block of residues means that block is internally rigid and well-predicted; high PAE between two blocks means their relative placement is uncertain even if each block individually is confident.